Protein AF-A0A4Y2H6H0-F1 (afdb_monomer)

Secondary structure (DSSP, 8-state):
-HHHHHIIIIITT-THHHH--TTTS-HHHHHHHHH-SGGGHHHHHHHHHHHHHHHTTTTTGGGTS--TTGGGTTS-HHHHHHHHHHHHHHHHTTS-GGG----HHHHHHHHHHHHHHHHHHHHHHHHHHHHHHHHHHHHHHHHHHHHHHHHHHHHHHHHHHHHTT-

Mean predicted aligned error: 18.61 Å

Sequence (166 aa):
MEFVDYLDNVALKRSDFSEFSPENSRVDEFFYETMNTNKYRNLWKVVEMLLLLSHGQATVEKGFSIDKKVEVENMKELSYVSQRLICDYINSIGNSIHNIKITNIMRTYVSNAWQKYMKYLEDWKLLSSQNKKRKSLTSDEIQELKNKKKMLGKRYQGFDKVCRKS

Organism: Araneus ventricosus (NCBI:txid182803)

Radius of gyration: 34.73 Å; Cα contacts (8 Å, |Δi|>4): 36; chains: 1; bounding box: 93×45×73 Å

Solvent-accessible surface area (backbone atoms only — not comparable to full-atom values): 9751 Å² total; per-residue (Å²): 106,59,62,60,54,41,41,69,66,43,57,73,66,44,64,61,68,79,68,62,45,79,91,84,43,58,68,68,59,55,50,42,76,76,27,78,42,88,82,29,47,71,55,36,54,54,49,50,51,53,60,54,51,65,65,62,48,74,61,58,54,59,75,73,49,92,47,80,76,57,55,65,75,72,54,55,71,71,55,54,53,53,51,48,54,52,51,53,53,39,53,76,61,70,68,42,71,88,76,63,79,87,48,72,64,60,52,53,52,60,71,44,44,61,60,54,50,53,50,51,54,52,52,50,52,52,52,52,55,52,51,52,54,51,52,50,53,53,50,52,53,52,52,51,52,53,51,52,52,52,54,50,53,53,49,53,59,51,51,56,58,54,65,75,73,111

Structure (mmCIF, N/CA/C/O backbone):
data_AF-A0A4Y2H6H0-F1
#
_entry.id   AF-A0A4Y2H6H0-F1
#
loop_
_atom_site.group_PDB
_atom_site.id
_atom_site.type_symbol
_atom_site.label_atom_id
_atom_site.label_alt_id
_atom_site.label_comp_id
_atom_site.label_asym_id
_atom_site.label_entity_id
_atom_site.label_seq_id
_atom_site.pdbx_PDB_ins_code
_atom_site.Cartn_x
_atom_site.Cartn_y
_atom_site.Cartn_z
_atom_site.occupancy
_atom_site.B_iso_or_equiv
_atom_site.auth_seq_id
_atom_site.auth_comp_id
_atom_site.auth_asym_id
_atom_site.auth_atom_id
_atom_site.pdbx_PDB_model_num
ATOM 1 N N . MET A 1 1 ? -9.277 -29.246 -37.609 1.00 76.56 1 MET A N 1
ATOM 2 C CA . MET A 1 1 ? -9.489 -28.405 -36.407 1.00 76.56 1 MET A CA 1
ATOM 3 C C . MET A 1 1 ? -8.518 -27.236 -36.484 1.00 76.56 1 MET A C 1
ATOM 5 O O . MET A 1 1 ? -7.389 -27.482 -36.890 1.00 76.56 1 MET A O 1
ATOM 9 N N . GLU A 1 2 ? -8.931 -26.010 -36.135 1.00 87.88 2 GLU A N 1
ATOM 10 C CA . GLU A 1 2 ? -8.095 -24.790 -36.255 1.00 87.88 2 GLU A CA 1
ATOM 11 C C . GLU A 1 2 ? -6.707 -24.949 -35.613 1.00 87.88 2 GLU A C 1
ATOM 13 O O . GLU A 1 2 ? -5.718 -24.516 -36.187 1.00 87.88 2 GLU A O 1
ATOM 18 N N . PHE A 1 3 ? -6.624 -25.643 -34.474 1.00 89.81 3 PHE A N 1
ATOM 19 C CA . PHE A 1 3 ? -5.369 -25.916 -33.770 1.00 89.81 3 PHE A CA 1
ATOM 20 C C . PHE A 1 3 ? -4.361 -26.743 -34.582 1.00 89.81 3 PHE A C 1
ATOM 22 O O . PHE A 1 3 ? -3.209 -26.347 -34.705 1.00 89.81 3 PHE A O 1
ATOM 29 N N . VAL A 1 4 ? -4.791 -27.869 -35.162 1.00 91.25 4 VAL A N 1
ATOM 30 C CA . VAL A 1 4 ? -3.905 -28.747 -35.951 1.00 91.25 4 VAL A CA 1
ATOM 31 C C . VAL A 1 4 ? -3.408 -28.016 -37.197 1.00 91.25 4 VAL A C 1
ATOM 33 O O . VAL A 1 4 ? -2.222 -28.028 -37.495 1.00 91.25 4 VAL A O 1
ATOM 36 N N . ASP A 1 5 ? -4.303 -27.293 -37.876 1.00 91.81 5 ASP A N 1
ATOM 37 C CA . ASP A 1 5 ? -3.926 -26.492 -39.042 1.00 91.81 5 ASP A CA 1
ATOM 38 C C . ASP A 1 5 ? -2.953 -25.359 -38.677 1.00 91.81 5 ASP A C 1
ATOM 40 O O . ASP A 1 5 ? -2.014 -25.104 -39.427 1.00 91.81 5 ASP A O 1
ATOM 44 N N . TYR A 1 6 ? -3.142 -24.704 -37.529 1.00 91.81 6 TYR A N 1
ATOM 45 C CA . TYR A 1 6 ? -2.221 -23.686 -37.033 1.00 91.81 6 TYR A CA 1
ATOM 46 C C . TYR A 1 6 ? -0.837 -24.265 -36.709 1.00 91.81 6 TYR A C 1
ATOM 48 O O . TYR A 1 6 ? 0.179 -23.677 -37.076 1.00 91.81 6 TYR A O 1
ATOM 56 N N . LEU A 1 7 ? -0.781 -25.431 -36.061 1.00 90.25 7 LEU A N 1
ATOM 57 C CA . LEU A 1 7 ? 0.482 -26.103 -35.763 1.00 90.25 7 LEU A CA 1
ATOM 58 C C . LEU A 1 7 ? 1.249 -26.444 -37.043 1.00 90.25 7 LEU A C 1
ATOM 60 O O . LEU A 1 7 ? 2.395 -26.028 -37.202 1.00 90.25 7 LEU A O 1
ATOM 64 N N . ASP A 1 8 ? 0.595 -27.133 -37.976 1.00 91.06 8 ASP A N 1
ATOM 65 C CA . ASP A 1 8 ? 1.247 -27.662 -39.174 1.00 91.06 8 ASP A CA 1
ATOM 66 C C . ASP A 1 8 ? 1.612 -26.572 -40.189 1.00 91.06 8 ASP A C 1
ATOM 68 O O . ASP A 1 8 ? 2.571 -26.720 -40.949 1.00 91.06 8 ASP A O 1
ATOM 72 N N . ASN A 1 9 ? 0.849 -25.474 -40.239 1.00 88.44 9 ASN A N 1
ATOM 73 C CA . ASN A 1 9 ? 1.023 -24.441 -41.262 1.00 88.44 9 ASN A CA 1
ATOM 74 C C . ASN A 1 9 ? 1.632 -23.133 -40.768 1.00 88.44 9 ASN A C 1
ATOM 76 O O . ASN A 1 9 ? 2.133 -22.376 -41.598 1.00 88.44 9 ASN A O 1
ATOM 80 N N . VAL A 1 10 ? 1.605 -22.865 -39.464 1.00 89.06 10 VAL A N 1
ATOM 81 C CA . VAL A 1 10 ? 2.141 -21.629 -38.883 1.00 89.06 10 VAL A CA 1
ATOM 82 C C . VAL A 1 10 ? 3.277 -21.959 -37.923 1.00 89.06 10 VAL A C 1
ATOM 84 O O . VAL A 1 10 ? 4.424 -21.634 -38.226 1.00 89.06 10 VAL A O 1
ATOM 87 N N . ALA A 1 11 ? 2.988 -22.653 -36.820 1.00 87.69 11 ALA A N 1
ATOM 88 C CA . ALA A 1 11 ? 3.951 -22.834 -35.732 1.00 87.69 11 ALA A CA 1
ATOM 89 C C . ALA A 1 11 ? 5.185 -23.657 -36.137 1.00 87.69 11 ALA A C 1
ATOM 91 O O . ALA A 1 11 ? 6.298 -23.321 -35.754 1.00 87.69 11 ALA A O 1
ATOM 92 N N . LEU A 1 12 ? 5.004 -24.717 -36.932 1.00 86.94 12 LEU A N 1
ATOM 93 C CA . LEU A 1 12 ? 6.106 -25.581 -37.375 1.00 86.94 12 LEU A CA 1
ATOM 94 C C . LEU A 1 12 ? 6.860 -25.047 -38.602 1.00 86.94 12 LEU A C 1
ATOM 96 O O . LEU A 1 12 ? 7.929 -25.560 -38.925 1.00 86.94 12 LEU A O 1
ATOM 100 N N . LYS A 1 13 ? 6.305 -24.060 -39.316 1.00 85.31 13 LYS A N 1
ATOM 101 C CA . LYS A 1 13 ? 6.871 -23.555 -40.581 1.00 85.31 13 LYS A CA 1
ATOM 102 C C . LYS A 1 13 ? 7.564 -22.207 -40.450 1.00 85.31 13 LYS A C 1
ATOM 104 O O . LYS A 1 13 ? 8.437 -21.912 -41.262 1.00 85.31 13 LYS A O 1
ATOM 109 N N . ARG A 1 14 ? 7.165 -21.374 -39.488 1.00 85.94 14 ARG A N 1
ATOM 110 C CA . ARG A 1 14 ? 7.793 -20.068 -39.275 1.00 85.94 14 ARG A CA 1
ATOM 111 C C . ARG A 1 14 ? 8.981 -20.204 -38.314 1.00 85.94 14 ARG A C 1
ATOM 113 O O . ARG A 1 14 ? 8.874 -20.847 -37.275 1.00 85.94 14 ARG A O 1
ATOM 120 N N . SER A 1 15 ? 10.114 -19.597 -38.670 1.00 84.69 15 SER A N 1
ATOM 121 C CA . SER A 1 15 ? 11.348 -19.613 -37.863 1.00 84.69 15 SER A CA 1
ATOM 122 C C . SER A 1 15 ? 11.259 -18.750 -36.603 1.00 84.69 15 SER A C 1
ATOM 124 O O . SER A 1 15 ? 11.979 -18.979 -35.634 1.00 84.69 15 SER A O 1
ATOM 126 N N . ASP A 1 16 ? 10.336 -17.795 -36.576 1.00 85.69 16 ASP A N 1
ATOM 127 C CA . ASP A 1 16 ? 10.098 -16.923 -35.429 1.00 85.69 16 ASP A CA 1
ATOM 128 C C . ASP A 1 16 ? 9.636 -17.681 -34.176 1.00 85.69 16 ASP A C 1
ATOM 130 O O . ASP A 1 16 ? 9.982 -17.269 -33.078 1.00 85.69 16 ASP A O 1
ATOM 134 N N . PHE A 1 17 ? 8.957 -18.828 -34.303 1.00 88.00 17 PHE A N 1
ATOM 135 C CA . PHE A 1 17 ? 8.642 -19.698 -33.161 1.00 88.00 17 PHE A CA 1
ATOM 136 C C . PHE A 1 17 ? 9.896 -20.304 -32.525 1.00 88.00 17 PHE A C 1
ATOM 138 O O . PHE A 1 17 ? 9.932 -20.483 -31.309 1.00 88.00 17 PHE A O 1
ATOM 145 N N . SER A 1 18 ? 10.920 -20.621 -33.324 1.00 85.81 18 SER A N 1
ATOM 146 C CA . SER A 1 18 ? 12.196 -21.142 -32.814 1.00 85.81 18 SER A CA 1
ATOM 147 C C . SER A 1 18 ? 13.129 -20.052 -32.288 1.00 85.81 18 SER A C 1
ATOM 149 O O . SER A 1 18 ? 13.951 -20.321 -31.417 1.00 85.81 18 SER A O 1
ATOM 151 N N . GLU A 1 19 ? 12.998 -18.833 -32.808 1.00 88.62 19 GLU A N 1
ATOM 152 C CA . GLU A 1 19 ? 13.798 -17.669 -32.410 1.00 88.62 19 GLU A CA 1
ATOM 153 C C . GLU A 1 19 ? 13.143 -16.857 -31.283 1.00 88.62 19 GLU A C 1
ATOM 155 O O . GLU A 1 19 ? 13.775 -15.965 -30.711 1.00 88.62 19 GLU A O 1
ATOM 160 N N . PHE A 1 20 ? 11.886 -17.159 -30.946 1.00 89.50 20 PHE A N 1
ATOM 161 C CA . PHE A 1 20 ? 11.137 -16.447 -29.924 1.00 89.50 20 PHE A CA 1
ATOM 162 C C . PHE A 1 20 ? 11.859 -16.504 -28.573 1.00 89.50 20 PHE A C 1
ATOM 164 O O . PHE A 1 20 ? 12.113 -17.576 -28.019 1.00 89.50 20 PHE A O 1
ATOM 171 N N . SER A 1 21 ? 12.125 -15.325 -28.008 1.00 86.62 21 SER A N 1
ATOM 172 C CA . SER A 1 21 ? 12.643 -15.175 -26.653 1.00 86.62 21 SER A CA 1
ATOM 173 C C . SER A 1 21 ? 11.714 -14.282 -25.830 1.00 86.62 21 SER A C 1
ATOM 175 O O . SER A 1 21 ? 11.496 -13.125 -26.209 1.00 86.62 21 SER A O 1
ATOM 177 N N . PRO A 1 22 ? 11.220 -14.757 -24.672 1.00 83.38 22 PRO A N 1
ATOM 178 C CA . PRO A 1 22 ? 10.373 -13.960 -23.790 1.00 83.38 22 PRO A CA 1
ATOM 179 C C . PRO A 1 22 ? 11.114 -12.779 -23.138 1.00 83.38 22 PRO A C 1
ATOM 181 O O . PRO A 1 22 ? 10.473 -11.908 -22.559 1.00 83.38 22 PRO A O 1
ATOM 184 N N . GLU A 1 23 ? 12.449 -12.728 -23.222 1.00 85.12 23 GLU A N 1
ATOM 185 C CA . GLU A 1 23 ? 13.253 -11.593 -22.741 1.00 85.12 23 GLU A CA 1
ATOM 186 C C . GLU A 1 23 ? 13.200 -10.397 -23.702 1.00 85.12 23 GLU A C 1
ATOM 188 O O . GLU A 1 23 ? 13.295 -9.249 -23.272 1.00 85.12 23 GLU A O 1
ATOM 193 N N . ASN A 1 24 ? 13.021 -10.671 -24.997 1.00 85.19 24 ASN A N 1
ATOM 194 C CA . ASN A 1 24 ? 13.073 -9.671 -26.063 1.00 85.19 24 ASN A CA 1
ATOM 195 C C . ASN A 1 24 ? 11.696 -9.360 -26.658 1.00 85.19 24 ASN A C 1
ATOM 197 O O . ASN A 1 24 ? 11.547 -8.377 -27.384 1.00 85.19 24 ASN A O 1
ATOM 201 N N . SER A 1 25 ? 10.689 -10.203 -26.420 1.00 84.44 25 SER A N 1
ATOM 202 C CA . SER A 1 25 ? 9.372 -10.066 -27.042 1.00 84.44 25 SER A CA 1
ATOM 203 C C . SER A 1 25 ? 8.260 -10.599 -26.149 1.00 84.44 25 SER A C 1
ATOM 205 O O . SER A 1 25 ? 8.413 -11.580 -25.422 1.00 84.44 25 SER A O 1
ATOM 207 N N . ARG A 1 26 ? 7.105 -9.938 -26.216 1.00 87.94 26 ARG A N 1
ATOM 208 C CA . ARG A 1 26 ? 5.924 -10.299 -25.439 1.00 87.94 26 ARG A CA 1
ATOM 209 C C . ARG A 1 26 ? 5.195 -11.487 -26.062 1.00 87.94 26 ARG A C 1
ATOM 211 O O . ARG A 1 26 ? 4.904 -11.494 -27.254 1.00 87.94 26 ARG A O 1
ATOM 218 N N . VAL A 1 27 ? 4.851 -12.470 -25.229 1.00 88.69 27 VAL A N 1
ATOM 219 C CA . VAL A 1 27 ? 4.137 -13.690 -25.648 1.00 88.69 27 VAL A CA 1
ATOM 220 C C . VAL A 1 27 ? 2.753 -13.364 -26.222 1.00 88.69 27 VAL A C 1
ATOM 222 O O . VAL A 1 27 ? 2.339 -13.964 -27.211 1.00 88.69 27 VAL A O 1
ATOM 225 N N . ASP A 1 28 ? 2.036 -12.411 -25.625 1.00 89.19 28 ASP A N 1
ATOM 226 C CA . ASP A 1 28 ? 0.691 -12.026 -26.058 1.00 89.19 28 ASP A CA 1
ATOM 227 C C . ASP A 1 28 ? 0.688 -11.303 -27.406 1.00 89.19 28 ASP A C 1
ATOM 229 O O . ASP A 1 28 ? -0.158 -11.589 -28.250 1.00 89.19 28 ASP A O 1
ATOM 233 N N . GLU A 1 29 ? 1.669 -10.434 -27.636 1.00 90.75 29 GLU A N 1
ATOM 234 C CA . GLU A 1 29 ? 1.857 -9.742 -28.913 1.00 90.75 29 GLU A CA 1
ATOM 235 C C . GLU A 1 29 ? 2.226 -10.732 -30.025 1.00 90.75 29 GLU A C 1
ATOM 237 O O . GLU A 1 29 ? 1.588 -10.752 -31.075 1.00 90.75 29 GLU A O 1
ATOM 242 N N . PHE A 1 30 ? 3.159 -11.646 -29.746 1.00 91.12 30 PHE A N 1
ATOM 243 C CA . PHE A 1 30 ? 3.578 -12.681 -30.689 1.00 91.12 30 PHE A CA 1
ATOM 244 C C . PHE A 1 30 ? 2.423 -13.601 -31.125 1.00 91.12 30 PHE A C 1
ATOM 246 O O . PHE A 1 30 ? 2.238 -13.883 -32.315 1.00 91.12 30 PHE A O 1
ATOM 253 N N . PHE A 1 31 ? 1.592 -14.053 -30.179 1.00 90.69 31 PHE A N 1
ATOM 254 C CA . PHE A 1 31 ? 0.420 -14.861 -30.519 1.00 90.69 31 PHE A CA 1
ATOM 255 C C . PHE A 1 31 ? -0.689 -14.047 -31.189 1.00 90.69 31 PHE A C 1
ATOM 257 O O . PHE A 1 31 ? -1.373 -14.569 -32.068 1.00 90.69 31 PHE A O 1
ATOM 264 N N . TYR A 1 32 ? -0.850 -12.770 -30.840 1.00 90.25 32 TYR A N 1
ATOM 265 C CA . TYR A 1 32 ? -1.798 -11.896 -31.523 1.00 90.25 32 TYR A CA 1
ATOM 266 C C . TYR A 1 32 ? -1.420 -11.718 -32.998 1.00 90.25 32 TYR A C 1
ATOM 268 O O . TYR A 1 32 ? -2.259 -11.921 -33.870 1.00 90.25 32 TYR A O 1
ATOM 276 N N . GLU A 1 33 ? -0.157 -11.435 -33.314 1.00 89.75 33 GLU A N 1
ATOM 277 C CA . GLU A 1 33 ? 0.299 -11.262 -34.701 1.00 89.75 33 GLU A CA 1
ATOM 278 C C . GLU A 1 33 ? 0.110 -12.514 -35.567 1.00 89.75 33 GLU A C 1
ATOM 280 O O . GLU A 1 33 ? -0.159 -12.428 -36.768 1.00 89.75 33 GLU A O 1
ATOM 285 N N . THR A 1 34 ? 0.238 -13.694 -34.965 1.00 88.81 34 THR A N 1
ATOM 286 C CA . THR A 1 34 ? 0.171 -14.979 -35.670 1.00 88.81 34 THR A CA 1
ATOM 287 C C . THR A 1 34 ? -1.254 -15.537 -35.757 1.00 88.81 34 THR A C 1
ATOM 289 O O . THR A 1 34 ? -1.600 -16.183 -36.751 1.00 88.81 34 THR A O 1
ATOM 292 N N . MET A 1 35 ? -2.104 -15.276 -34.757 1.00 89.19 35 MET A N 1
ATOM 293 C CA . MET A 1 35 ? -3.448 -15.857 -34.640 1.00 89.19 35 MET A CA 1
ATOM 294 C C . MET A 1 35 ? -4.595 -14.876 -34.900 1.00 89.19 35 MET A C 1
ATOM 296 O O . MET A 1 35 ? -5.716 -15.339 -35.123 1.00 89.19 35 MET A O 1
ATOM 300 N N . ASN A 1 36 ? -4.368 -13.555 -34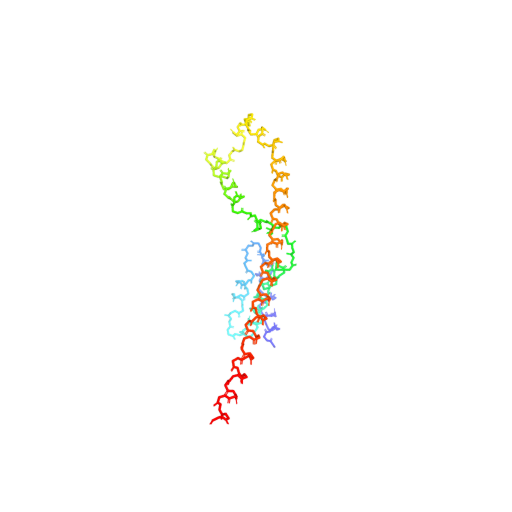.926 1.00 83.94 36 ASN A N 1
ATOM 301 C CA . ASN A 1 36 ? -5.409 -12.544 -35.170 1.00 83.94 36 ASN A CA 1
ATOM 302 C C . ASN A 1 36 ? -5.817 -12.459 -36.653 1.00 83.94 36 ASN A C 1
ATOM 304 O O . ASN A 1 36 ? -5.811 -11.411 -37.297 1.00 83.94 36 ASN A O 1
ATOM 308 N N . THR A 1 37 ?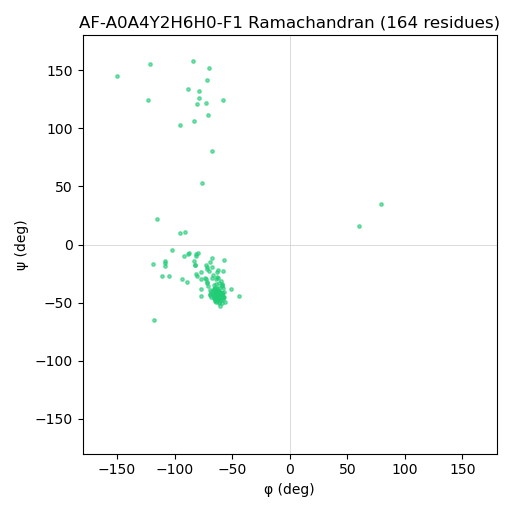 -6.177 -13.605 -37.217 1.00 86.19 37 THR A N 1
ATOM 309 C CA . THR A 1 37 ? -6.741 -13.743 -38.554 1.00 86.19 37 THR A CA 1
ATOM 310 C C . THR A 1 37 ? -8.108 -14.405 -38.448 1.00 86.19 37 THR A C 1
ATOM 312 O O . THR A 1 37 ? -8.386 -15.170 -37.522 1.00 86.19 37 THR A O 1
ATOM 315 N N . ASN A 1 38 ? -8.976 -14.172 -39.435 1.00 86.38 38 ASN A N 1
ATOM 316 C CA . ASN A 1 38 ? -10.301 -14.801 -39.462 1.00 86.38 38 ASN A CA 1
ATOM 317 C C . ASN A 1 38 ? -10.238 -16.341 -39.448 1.00 86.38 38 ASN A C 1
ATOM 319 O O . ASN A 1 38 ? -11.200 -16.976 -39.024 1.00 86.38 38 ASN A O 1
ATOM 323 N N . LYS A 1 39 ? -9.114 -16.932 -39.881 1.00 89.94 39 LYS A N 1
ATOM 324 C CA . LYS A 1 39 ? -8.902 -18.384 -39.954 1.00 89.94 39 LYS A CA 1
ATOM 325 C C . LYS A 1 39 ? -8.731 -19.040 -38.578 1.00 89.94 39 LYS A C 1
ATOM 327 O O . LYS A 1 39 ? -9.158 -20.176 -38.406 1.00 89.94 39 LYS A O 1
ATOM 332 N N . TYR A 1 40 ? -8.139 -18.331 -37.616 1.00 91.75 40 TYR A N 1
ATOM 333 C CA . TYR A 1 40 ? -7.801 -18.857 -36.285 1.00 91.75 40 TYR A CA 1
ATOM 334 C C . TYR A 1 40 ? -8.572 -18.159 -35.166 1.00 91.75 40 TYR A C 1
ATOM 336 O O . TYR A 1 40 ? -8.148 -18.150 -34.015 1.00 91.75 40 TYR A O 1
ATOM 344 N N . ARG A 1 41 ? -9.715 -17.545 -35.486 1.00 90.69 41 ARG A N 1
ATOM 345 C CA . ARG A 1 41 ? -10.451 -16.691 -34.550 1.00 90.69 41 ARG A CA 1
ATOM 346 C C . ARG A 1 41 ? -10.932 -17.433 -33.302 1.00 90.69 41 ARG A C 1
ATOM 348 O O . ARG A 1 41 ? -10.956 -16.836 -32.226 1.00 90.69 41 ARG A O 1
ATOM 355 N N . ASN A 1 42 ? -11.359 -18.691 -33.424 1.00 90.50 42 ASN A N 1
ATOM 356 C CA . ASN A 1 42 ? -11.824 -19.447 -32.260 1.00 90.50 42 ASN A CA 1
ATOM 357 C C . ASN A 1 42 ? -10.637 -19.924 -31.424 1.00 90.50 42 ASN A C 1
ATOM 359 O O . ASN A 1 42 ? -10.694 -19.845 -30.199 1.00 90.50 42 ASN A O 1
ATOM 363 N N . LEU A 1 43 ? -9.549 -20.338 -32.078 1.00 92.12 43 LEU A N 1
ATOM 364 C CA . LEU A 1 43 ? -8.288 -20.652 -31.413 1.00 92.12 43 LEU A CA 1
ATOM 365 C C . LEU A 1 43 ? -7.723 -19.445 -30.645 1.00 92.12 43 LEU A C 1
ATOM 367 O O . LEU A 1 43 ? -7.370 -19.589 -29.477 1.00 92.12 43 LEU A O 1
ATOM 371 N N . TRP A 1 44 ? -7.718 -18.254 -31.255 1.00 92.75 44 TRP A N 1
ATOM 372 C CA . TRP A 1 44 ? -7.265 -17.020 -30.612 1.00 92.75 44 TRP A CA 1
ATOM 373 C C . TRP A 1 44 ? -8.049 -16.729 -29.334 1.00 92.75 44 TRP A C 1
ATOM 375 O O . TRP A 1 44 ? -7.434 -16.478 -28.312 1.00 92.75 44 TRP A O 1
ATOM 385 N N . LYS A 1 45 ? -9.383 -16.855 -29.335 1.00 91.25 45 LYS A N 1
ATOM 386 C CA . LYS A 1 45 ? -10.196 -16.654 -28.118 1.00 91.25 45 LYS A CA 1
ATOM 387 C C . LYS A 1 45 ? -9.801 -17.586 -26.969 1.00 91.25 45 LYS A C 1
ATOM 389 O O . LYS A 1 45 ? -9.843 -17.186 -25.810 1.00 91.25 45 LYS A O 1
ATOM 394 N N . VAL A 1 46 ? -9.440 -18.835 -27.273 1.00 91.06 46 VAL A N 1
ATOM 395 C CA . VAL A 1 46 ? -8.990 -19.800 -26.254 1.00 91.06 46 VAL A CA 1
ATOM 396 C C . VAL A 1 46 ? -7.621 -19.398 -25.704 1.00 91.06 46 VAL A C 1
ATOM 398 O O . VAL A 1 46 ? -7.418 -19.420 -24.491 1.00 91.06 46 VAL A O 1
ATOM 401 N N . VAL A 1 47 ? -6.697 -18.996 -26.578 1.00 90.06 47 VAL A N 1
ATOM 402 C CA . VAL A 1 47 ? -5.360 -18.526 -26.187 1.00 90.06 47 VAL A CA 1
ATOM 403 C C . VAL A 1 47 ? -5.441 -17.208 -25.416 1.00 90.06 47 VAL A C 1
ATOM 405 O O . VAL A 1 47 ? -4.789 -17.070 -24.391 1.00 90.06 47 VAL A O 1
ATOM 408 N N . GLU A 1 48 ? -6.305 -16.286 -25.827 1.00 90.12 48 GLU A N 1
ATOM 409 C CA . GLU A 1 48 ? -6.622 -15.041 -25.126 1.00 90.12 48 GLU A CA 1
ATOM 410 C C . GLU A 1 48 ? -7.107 -15.329 -23.700 1.00 90.12 48 GLU A C 1
ATOM 412 O O . GLU A 1 48 ? -6.560 -14.786 -22.742 1.00 90.12 48 GLU A O 1
ATOM 417 N N . MET A 1 49 ? -8.063 -16.251 -23.526 1.00 88.50 49 MET A N 1
ATOM 418 C CA . MET A 1 49 ? -8.491 -16.685 -22.194 1.00 88.50 49 MET A CA 1
ATOM 419 C C . MET A 1 49 ? -7.328 -17.269 -21.383 1.00 88.50 49 MET A C 1
ATOM 421 O O . MET A 1 49 ? -7.175 -16.921 -20.217 1.00 88.50 49 MET A O 1
ATOM 425 N N . LEU A 1 50 ? -6.477 -18.109 -21.977 1.00 87.12 50 LEU A N 1
ATOM 426 C CA . LEU A 1 50 ? -5.323 -18.702 -21.292 1.00 87.12 50 LEU A CA 1
ATOM 427 C C . LEU A 1 50 ? -4.295 -17.646 -20.846 1.00 87.12 50 LEU A C 1
ATOM 429 O O . LEU A 1 50 ? -3.821 -17.682 -19.707 1.00 87.12 50 LEU A O 1
ATOM 433 N N . LEU A 1 51 ? -3.984 -16.686 -21.719 1.00 83.50 51 LEU A N 1
ATOM 434 C CA . LEU A 1 51 ? -3.054 -15.592 -21.438 1.00 83.50 51 LEU A CA 1
ATOM 435 C C . LEU A 1 51 ? -3.604 -14.671 -20.340 1.00 83.50 51 LEU A C 1
ATOM 437 O O . LEU A 1 51 ? -2.861 -14.287 -19.437 1.00 83.50 51 LEU A O 1
ATOM 441 N N . LEU A 1 52 ? -4.914 -14.403 -20.335 1.00 82.00 52 LEU A N 1
ATOM 442 C CA . LEU A 1 52 ? -5.582 -13.613 -19.295 1.00 82.00 52 LEU A CA 1
ATOM 443 C C . LEU A 1 52 ? -5.684 -14.356 -17.953 1.00 82.00 52 LEU A C 1
ATOM 445 O O . LEU A 1 52 ? -5.545 -13.737 -16.896 1.00 82.00 52 LEU A O 1
ATOM 449 N N . LEU A 1 53 ? -5.878 -15.679 -17.970 1.00 69.56 53 LEU A N 1
ATOM 450 C CA . LEU A 1 53 ? -5.922 -16.503 -16.756 1.00 69.56 53 LEU A CA 1
ATOM 451 C C . LEU A 1 53 ? -4.577 -16.508 -16.016 1.00 69.56 53 LEU A C 1
ATOM 453 O O . LEU A 1 53 ? -4.567 -16.510 -14.784 1.00 69.56 53 LEU A O 1
ATOM 457 N N . SER A 1 54 ? -3.451 -16.438 -16.735 1.00 60.22 54 SER A N 1
ATOM 458 C CA . SER A 1 54 ? -2.116 -16.417 -16.118 1.00 60.22 54 SER A CA 1
ATOM 459 C C . SER A 1 54 ? -1.870 -15.181 -15.232 1.00 60.22 54 SER A C 1
ATOM 461 O O . SER A 1 54 ? -1.171 -15.269 -14.221 1.00 60.22 54 SER A O 1
ATOM 463 N N . HIS A 1 55 ? -2.535 -14.055 -15.515 1.00 55.88 55 HIS A N 1
ATOM 464 C CA . HIS A 1 55 ? -2.474 -12.844 -14.688 1.00 55.88 55 HIS A CA 1
ATOM 465 C C . HIS A 1 55 ? -3.423 -12.864 -13.470 1.00 55.88 55 HIS A C 1
ATOM 467 O O . HIS A 1 55 ? -3.224 -12.100 -12.522 1.00 55.88 55 HIS A O 1
ATOM 473 N N . GLY A 1 56 ? -4.430 -13.746 -13.455 1.00 52.84 56 GLY A N 1
ATOM 474 C CA . GLY A 1 56 ? -5.508 -13.771 -12.456 1.00 52.84 56 GLY A CA 1
ATOM 475 C C . GLY A 1 56 ? -5.238 -14.573 -11.177 1.00 52.84 56 GLY A C 1
ATOM 476 O O . GLY A 1 56 ? -6.035 -14.499 -10.246 1.00 52.84 56 GLY A O 1
ATOM 477 N N . GLN A 1 57 ? -4.134 -15.318 -11.088 1.00 52.69 57 GLN A N 1
ATOM 478 C CA . GLN A 1 57 ? -3.795 -16.115 -9.894 1.00 52.69 57 GLN A CA 1
ATOM 479 C C . GLN A 1 57 ? -2.579 -15.581 -9.125 1.00 52.69 57 GLN A C 1
ATOM 481 O O . GLN A 1 57 ? -2.546 -15.684 -7.903 1.00 52.69 57 GLN A O 1
ATOM 486 N N . ALA A 1 58 ? -1.642 -14.889 -9.781 1.00 52.16 58 ALA A N 1
ATOM 487 C CA . ALA A 1 58 ? -0.459 -14.342 -9.105 1.00 52.16 58 ALA A CA 1
ATOM 488 C C . ALA A 1 58 ? -0.772 -13.167 -8.149 1.00 52.16 58 ALA A C 1
ATOM 490 O O . ALA A 1 58 ? -0.009 -12.892 -7.222 1.00 52.16 58 ALA A O 1
ATOM 491 N N . THR A 1 59 ? -1.900 -12.473 -8.348 1.00 46.81 59 THR A N 1
ATOM 492 C CA . THR A 1 59 ? -2.352 -11.393 -7.448 1.00 46.81 59 THR A CA 1
ATOM 493 C C . THR A 1 59 ? -3.317 -11.901 -6.376 1.00 46.81 59 THR A C 1
ATOM 495 O O . THR A 1 59 ? -3.330 -11.371 -5.269 1.00 46.81 59 THR A O 1
ATOM 498 N N . VAL A 1 60 ? -4.096 -12.950 -6.654 1.00 46.66 60 VAL A N 1
ATOM 499 C CA . VAL A 1 60 ? -5.109 -13.460 -5.712 1.00 46.66 60 VAL A CA 1
ATOM 500 C C . VAL A 1 60 ? -4.483 -14.376 -4.649 1.00 46.66 60 VAL A C 1
ATOM 502 O O . VAL A 1 60 ? -4.952 -14.385 -3.513 1.00 46.66 60 VAL A O 1
ATOM 505 N N . GLU A 1 61 ? -3.344 -15.023 -4.925 1.00 48.81 61 GLU A N 1
ATOM 506 C CA . GLU A 1 61 ? -2.559 -15.699 -3.875 1.00 48.81 61 GLU A CA 1
ATOM 507 C C . GLU A 1 61 ? -1.827 -14.729 -2.925 1.00 48.81 61 GLU A C 1
ATOM 509 O O . GLU A 1 61 ? -1.548 -15.084 -1.777 1.00 48.81 61 GLU A O 1
ATOM 514 N N . LYS A 1 62 ? -1.611 -13.461 -3.319 1.00 50.50 62 LYS A N 1
ATOM 515 C CA . LYS A 1 62 ? -1.135 -12.416 -2.385 1.00 50.50 62 LYS A CA 1
ATOM 516 C C . LYS A 1 62 ? -2.180 -12.017 -1.337 1.00 50.50 62 LYS A C 1
ATOM 518 O O . LYS A 1 62 ? -1.823 -11.377 -0.356 1.00 50.50 62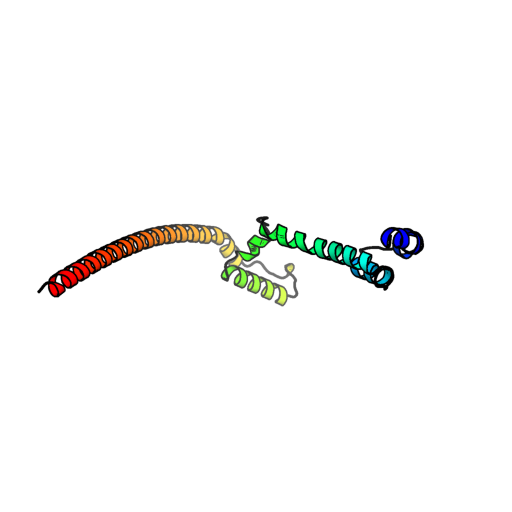 LYS A O 1
ATOM 523 N N . GLY A 1 63 ? -3.453 -12.374 -1.524 1.00 47.88 63 GLY A N 1
ATOM 524 C CA . GLY A 1 63 ? -4.525 -12.072 -0.569 1.00 47.88 63 GLY A CA 1
ATOM 525 C C . GLY A 1 63 ? -4.623 -13.046 0.610 1.00 47.88 63 GLY A C 1
ATOM 526 O O . GLY A 1 63 ? -5.246 -12.714 1.615 1.00 47.88 63 GLY A O 1
ATOM 527 N N . PHE A 1 64 ? -4.014 -14.234 0.505 1.00 49.31 64 PHE A N 1
ATOM 528 C CA . PHE A 1 64 ? -4.071 -15.273 1.546 1.00 49.31 64 PHE A CA 1
ATOM 529 C C . PHE A 1 64 ? -2.707 -15.650 2.126 1.00 49.31 64 PHE A C 1
ATOM 531 O O . PHE A 1 64 ? -2.648 -16.229 3.211 1.00 49.31 64 PHE A O 1
ATOM 538 N N . SER A 1 65 ? -1.611 -15.297 1.453 1.00 51.84 65 SER A N 1
ATOM 539 C CA . SER A 1 65 ? -0.288 -15.367 2.060 1.00 51.84 65 SER A CA 1
ATOM 540 C C . SER A 1 65 ? -0.074 -14.133 2.933 1.00 51.84 65 SER A C 1
ATOM 542 O O . SER A 1 65 ? -0.123 -13.004 2.447 1.00 51.84 65 SER A O 1
ATOM 544 N N . ILE A 1 66 ? 0.171 -14.340 4.229 1.00 50.97 66 ILE A N 1
ATOM 545 C CA . ILE A 1 66 ? 0.733 -13.312 5.115 1.00 50.97 66 ILE A CA 1
ATOM 546 C C . ILE A 1 66 ? 2.167 -13.074 4.631 1.00 50.97 66 ILE A C 1
ATOM 548 O O . ILE A 1 66 ? 3.131 -13.653 5.130 1.00 50.97 66 ILE A O 1
ATOM 552 N N . ASP A 1 67 ? 2.294 -12.285 3.574 1.00 46.69 67 ASP A N 1
ATOM 553 C CA . ASP A 1 67 ? 3.561 -11.970 2.948 1.00 46.69 67 ASP A CA 1
ATOM 554 C C . ASP A 1 67 ? 4.245 -10.892 3.803 1.00 46.69 67 ASP A C 1
ATOM 556 O O . ASP A 1 67 ? 3.670 -9.831 4.059 1.00 46.69 67 ASP A O 1
ATOM 560 N N . LYS A 1 68 ? 5.489 -11.117 4.245 1.00 52.94 68 LYS A N 1
ATOM 561 C CA . LYS A 1 68 ? 6.278 -10.123 5.014 1.00 52.94 68 LYS A CA 1
ATOM 562 C C . LYS A 1 68 ? 6.453 -8.787 4.273 1.00 52.94 68 LYS A C 1
ATOM 564 O O . LYS A 1 68 ? 6.842 -7.792 4.870 1.00 52.94 68 LYS A O 1
ATOM 569 N N . LYS A 1 69 ? 6.154 -8.741 2.972 1.00 49.44 69 LYS A N 1
ATOM 570 C CA . LYS A 1 69 ? 6.132 -7.512 2.166 1.00 49.44 69 LYS A CA 1
ATOM 571 C C . LYS A 1 69 ? 4.881 -6.650 2.396 1.00 49.44 69 LYS A C 1
ATOM 573 O O . LYS A 1 69 ? 4.964 -5.442 2.209 1.00 49.44 69 LYS A O 1
ATOM 578 N N . VAL A 1 70 ? 3.767 -7.228 2.856 1.00 48.06 70 VAL A N 1
ATOM 579 C CA . VAL A 1 70 ? 2.548 -6.496 3.274 1.00 48.06 70 VAL A CA 1
ATOM 580 C C . VAL A 1 70 ? 2.687 -5.955 4.706 1.00 48.06 70 VAL A C 1
ATOM 582 O O . VAL A 1 70 ? 1.904 -5.125 5.155 1.00 48.06 70 VAL A O 1
ATOM 585 N N . GLU A 1 71 ? 3.742 -6.335 5.432 1.00 47.44 71 GLU A N 1
ATOM 586 C CA . GLU A 1 71 ? 4.076 -5.732 6.729 1.00 47.44 71 GLU A CA 1
ATOM 587 C C . GLU A 1 71 ? 4.415 -4.233 6.594 1.00 47.44 71 GLU A C 1
ATOM 589 O O . GLU A 1 71 ? 4.211 -3.464 7.534 1.00 47.44 71 GLU A O 1
ATOM 594 N N . VAL A 1 72 ? 4.838 -3.797 5.396 1.00 50.28 72 VAL A N 1
ATOM 595 C CA . VAL A 1 72 ? 5.030 -2.379 5.061 1.00 50.28 72 VAL A CA 1
ATOM 596 C C . VAL A 1 72 ? 3.700 -1.623 5.146 1.00 50.28 72 VAL A C 1
ATOM 598 O O . VAL A 1 72 ? 3.673 -0.541 5.721 1.00 50.28 72 VAL A O 1
ATOM 601 N N . GLU A 1 73 ? 2.582 -2.208 4.699 1.00 51.81 73 GLU A N 1
ATOM 602 C CA . GLU A 1 73 ? 1.264 -1.551 4.725 1.00 51.81 73 GLU A CA 1
ATOM 603 C C . GLU A 1 73 ? 0.648 -1.435 6.129 1.00 51.81 73 GLU A C 1
ATOM 605 O O . GLU A 1 73 ? -0.215 -0.587 6.348 1.00 51.81 73 GLU A O 1
ATOM 610 N N . ASN A 1 74 ? 1.130 -2.205 7.111 1.00 59.72 74 ASN A N 1
ATOM 611 C CA . ASN A 1 74 ? 0.688 -2.108 8.509 1.00 59.72 74 ASN A CA 1
ATOM 612 C C . ASN A 1 74 ? 1.535 -1.133 9.354 1.00 59.72 74 ASN A C 1
ATOM 614 O O . ASN A 1 74 ? 1.441 -1.097 10.587 1.00 59.72 74 ASN A O 1
ATOM 618 N N . MET A 1 75 ? 2.394 -0.336 8.717 1.00 69.06 75 MET A N 1
ATOM 619 C CA . MET A 1 75 ? 3.103 0.735 9.402 1.00 69.06 75 MET A CA 1
ATOM 620 C C . MET A 1 75 ? 2.153 1.884 9.750 1.00 69.06 75 MET A C 1
ATOM 622 O O . MET A 1 75 ? 1.271 2.265 8.985 1.00 69.06 75 MET A O 1
ATOM 626 N N . LYS A 1 76 ? 2.341 2.475 10.933 1.00 79.06 76 LYS A N 1
ATOM 627 C CA . LYS A 1 76 ? 1.593 3.677 11.319 1.00 79.06 76 LYS A CA 1
ATOM 628 C C . LYS A 1 76 ? 2.065 4.867 10.485 1.00 79.06 76 LYS A C 1
ATOM 630 O O . LYS A 1 76 ? 3.234 4.938 10.125 1.00 79.06 76 LYS A O 1
ATOM 635 N N . GLU A 1 77 ? 1.187 5.843 10.267 1.00 83.38 77 GLU A N 1
ATOM 636 C CA . GLU A 1 77 ? 1.478 7.091 9.539 1.00 83.38 77 GLU A CA 1
ATOM 637 C C . GLU A 1 77 ? 2.822 7.727 9.939 1.00 83.38 77 GLU A C 1
ATOM 639 O O . GLU A 1 77 ? 3.639 8.068 9.088 1.00 83.38 77 GLU A O 1
ATOM 644 N N . LEU A 1 78 ? 3.112 7.782 11.242 1.00 83.38 78 LEU A N 1
ATOM 645 C CA . LEU A 1 78 ? 4.372 8.316 11.772 1.00 83.38 78 LEU A CA 1
ATOM 646 C C . LEU A 1 78 ? 5.620 7.590 11.248 1.00 83.38 78 LEU A C 1
ATOM 648 O O . LEU A 1 78 ? 6.660 8.219 11.055 1.00 83.38 78 LEU A O 1
ATOM 652 N N . SER A 1 79 ? 5.535 6.282 11.011 1.00 85.94 79 SER A N 1
ATOM 653 C CA . SER A 1 79 ? 6.626 5.496 10.434 1.00 85.94 79 SER A CA 1
ATOM 654 C C . SER A 1 79 ? 6.866 5.885 8.976 1.00 85.94 79 SER A C 1
ATOM 656 O O . SER A 1 79 ? 8.019 6.063 8.590 1.00 85.94 79 SER A O 1
ATOM 658 N N . TYR A 1 80 ? 5.803 6.106 8.196 1.00 85.81 80 TYR A N 1
ATOM 659 C CA . TYR A 1 80 ? 5.918 6.576 6.812 1.00 85.81 80 TYR A CA 1
ATOM 660 C C . TYR A 1 80 ? 6.503 7.980 6.725 1.00 85.81 80 TYR A C 1
ATOM 662 O O . TYR A 1 80 ? 7.426 8.209 5.946 1.00 85.81 80 TYR A O 1
ATOM 670 N N . VAL A 1 81 ? 6.025 8.904 7.564 1.00 89.88 81 VAL A N 1
ATOM 671 C CA . VAL A 1 81 ? 6.576 10.265 7.642 1.00 89.88 81 VAL A CA 1
ATOM 672 C C . VAL A 1 81 ? 8.065 10.210 7.990 1.00 89.88 81 VAL A C 1
ATOM 674 O O . VAL A 1 81 ? 8.879 10.854 7.334 1.00 89.88 81 VAL A O 1
ATOM 677 N N . SER A 1 82 ? 8.444 9.381 8.966 1.00 89.69 82 SER A N 1
ATOM 678 C CA . SER A 1 82 ? 9.846 9.226 9.373 1.00 89.69 82 SER A CA 1
ATOM 679 C C . SER A 1 82 ? 10.722 8.677 8.243 1.00 89.69 82 SER A C 1
ATOM 681 O O . SER A 1 82 ? 11.803 9.205 7.996 1.00 89.69 82 SER A O 1
ATOM 683 N N . GLN A 1 83 ? 10.259 7.647 7.528 1.00 90.38 83 GLN A N 1
ATOM 684 C CA . GLN A 1 83 ? 10.980 7.091 6.379 1.00 90.38 83 GLN A CA 1
ATOM 685 C C . GLN A 1 83 ? 11.120 8.111 5.254 1.00 90.38 83 GLN A C 1
ATOM 687 O O . GLN A 1 83 ? 12.204 8.255 4.692 1.00 90.38 83 GLN A O 1
ATOM 692 N N . ARG A 1 84 ? 10.050 8.856 4.958 1.00 93.00 84 ARG A N 1
ATOM 693 C CA . ARG A 1 84 ? 10.071 9.883 3.921 1.00 93.00 84 ARG A CA 1
ATOM 694 C C . ARG A 1 84 ? 11.100 10.966 4.231 1.00 93.00 84 ARG A C 1
ATOM 696 O O . ARG A 1 84 ? 11.903 11.280 3.361 1.00 93.00 84 ARG A O 1
ATOM 703 N N . LEU A 1 85 ? 11.139 11.451 5.473 1.00 92.81 85 LEU A N 1
ATOM 704 C CA . LEU A 1 85 ? 12.136 12.427 5.925 1.00 92.81 85 LEU A CA 1
ATOM 705 C C . LEU A 1 85 ? 13.573 11.911 5.764 1.00 92.81 85 LEU A C 1
ATOM 707 O O . LEU A 1 85 ? 14.449 12.655 5.329 1.00 92.81 85 LEU A O 1
ATOM 711 N N . ILE A 1 86 ? 13.816 10.637 6.089 1.00 90.44 86 ILE A N 1
ATOM 712 C CA . ILE A 1 86 ? 15.135 10.013 5.924 1.00 90.44 86 ILE A CA 1
ATOM 713 C C . ILE A 1 86 ? 15.515 9.942 4.440 1.00 90.44 86 ILE A C 1
ATOM 715 O O . ILE A 1 86 ? 16.623 10.332 4.077 1.00 90.44 86 ILE A O 1
ATOM 719 N N . CYS A 1 87 ? 14.603 9.483 3.581 1.00 90.44 87 CYS A N 1
ATOM 720 C CA . CYS A 1 87 ? 14.833 9.404 2.139 1.00 90.44 87 CYS A CA 1
ATOM 721 C C . CYS A 1 87 ? 15.077 10.785 1.522 1.00 90.44 87 CYS A C 1
ATOM 723 O O . CYS A 1 87 ? 16.026 10.949 0.763 1.00 90.44 87 CYS A O 1
ATOM 725 N N . ASP A 1 88 ? 14.269 11.785 1.874 1.00 92.69 88 ASP A N 1
ATOM 726 C CA . ASP A 1 88 ? 14.414 13.152 1.370 1.00 92.69 88 ASP A CA 1
ATOM 727 C C . ASP A 1 88 ? 15.770 13.753 1.776 1.00 92.69 88 ASP A C 1
ATOM 729 O O . A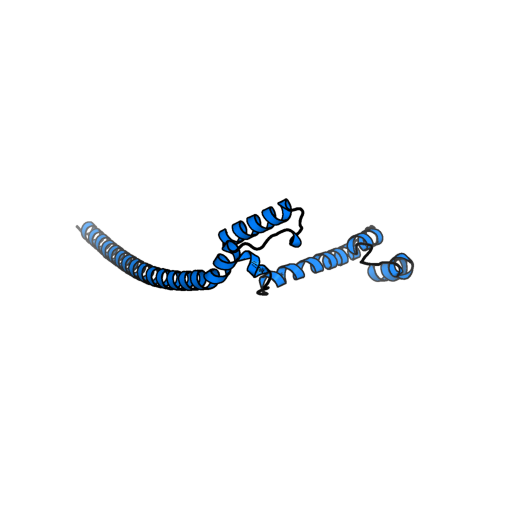SP A 1 88 ? 16.452 14.367 0.951 1.00 92.69 88 ASP A O 1
ATOM 733 N N . TYR A 1 89 ? 16.221 13.497 3.008 1.00 90.62 89 TYR A N 1
ATOM 734 C CA . TYR A 1 89 ? 17.555 13.890 3.461 1.00 90.62 89 TYR A CA 1
ATOM 735 C C . TYR A 1 89 ? 18.675 13.195 2.670 1.00 90.62 89 TYR A C 1
ATOM 737 O O . TYR A 1 89 ? 19.589 13.864 2.189 1.00 90.62 89 TYR A O 1
ATOM 745 N N . ILE A 1 90 ? 18.602 11.875 2.473 1.00 89.88 90 ILE A N 1
ATOM 746 C CA . ILE A 1 90 ? 19.593 11.128 1.677 1.00 89.88 90 ILE A CA 1
ATOM 747 C C . ILE A 1 90 ? 19.643 11.647 0.230 1.00 89.88 90 ILE A C 1
ATOM 749 O O . ILE A 1 90 ? 20.730 11.870 -0.310 1.00 89.88 90 ILE A O 1
ATOM 753 N N . ASN A 1 91 ? 18.479 11.904 -0.370 1.00 90.06 91 ASN A N 1
ATOM 754 C CA . ASN A 1 91 ? 18.366 12.450 -1.721 1.00 90.06 91 ASN A CA 1
ATOM 755 C C . ASN A 1 91 ? 19.026 13.833 -1.823 1.00 90.06 91 ASN A C 1
ATOM 757 O O . ASN A 1 91 ? 19.769 14.091 -2.768 1.00 90.06 91 ASN A O 1
ATOM 761 N N . SER A 1 92 ? 18.827 14.702 -0.823 1.00 88.12 92 SER A N 1
ATOM 762 C CA . SER A 1 92 ? 19.436 16.043 -0.784 1.00 88.12 92 SER A CA 1
ATOM 763 C C . SER A 1 92 ? 20.970 16.040 -0.737 1.00 88.12 92 SER A C 1
ATOM 765 O O . SER A 1 92 ? 21.598 17.013 -1.143 1.00 88.12 92 SER A O 1
ATOM 767 N N . ILE A 1 93 ? 21.582 14.938 -0.291 1.00 87.69 93 ILE A N 1
ATOM 768 C CA . ILE A 1 93 ? 23.043 14.766 -0.203 1.00 87.69 93 ILE A CA 1
ATOM 769 C C . ILE A 1 93 ? 23.588 14.049 -1.460 1.00 87.69 93 ILE A C 1
ATOM 771 O O . ILE A 1 93 ? 24.757 13.668 -1.529 1.00 87.69 93 ILE A O 1
ATOM 775 N N . GLY A 1 94 ? 22.755 13.877 -2.492 1.00 84.19 94 GLY A N 1
ATOM 776 C CA . GLY A 1 94 ? 23.145 13.260 -3.759 1.00 84.19 94 GLY A CA 1
ATOM 777 C C . GLY A 1 94 ? 23.201 11.735 -3.691 1.00 84.19 94 GLY A C 1
ATOM 778 O O . GLY A 1 94 ? 24.077 11.129 -4.303 1.00 84.19 94 GLY A O 1
ATOM 779 N N . ASN A 1 95 ? 22.302 11.111 -2.919 1.00 81.00 95 ASN A N 1
ATOM 780 C CA . ASN A 1 95 ? 22.206 9.652 -2.738 1.00 81.00 95 ASN A CA 1
ATOM 781 C C . ASN A 1 95 ? 23.465 8.994 -2.154 1.00 81.00 95 ASN A C 1
ATOM 783 O O . ASN A 1 95 ? 23.627 7.774 -2.187 1.00 81.00 95 ASN A O 1
ATOM 787 N N . SER A 1 96 ? 24.356 9.800 -1.582 1.00 85.31 96 SER A N 1
ATOM 788 C CA . SER A 1 96 ? 25.584 9.336 -0.962 1.00 85.31 96 SER A CA 1
ATOM 789 C C . SER A 1 96 ? 25.391 9.156 0.544 1.00 85.31 96 SER A C 1
ATOM 791 O O . SER A 1 96 ? 25.418 10.104 1.330 1.00 85.31 96 SER A O 1
ATOM 793 N N . ILE A 1 97 ? 25.248 7.900 0.965 1.00 82.56 97 ILE A N 1
ATOM 794 C CA . ILE A 1 97 ? 25.179 7.533 2.388 1.00 82.56 97 ILE A CA 1
ATOM 795 C C . ILE A 1 97 ? 26.528 7.774 3.088 1.00 82.56 97 ILE A C 1
ATOM 797 O O . ILE A 1 97 ? 26.564 8.095 4.275 1.00 82.56 97 ILE A O 1
ATOM 801 N N . HIS A 1 98 ? 27.643 7.676 2.355 1.00 81.50 98 HIS A N 1
ATOM 802 C CA . HIS A 1 98 ? 28.993 7.847 2.902 1.00 81.50 98 HIS A CA 1
ATOM 803 C C . HIS A 1 98 ? 29.291 9.284 3.357 1.00 81.50 98 HIS A C 1
ATOM 805 O O . HIS A 1 98 ? 30.169 9.492 4.192 1.00 81.50 98 HIS A O 1
ATOM 811 N N . ASN A 1 99 ? 28.527 10.267 2.876 1.00 81.62 99 ASN A N 1
ATOM 812 C CA . ASN A 1 99 ? 28.670 11.668 3.272 1.00 81.62 99 ASN A CA 1
ATOM 813 C C . ASN A 1 99 ? 27.983 12.000 4.612 1.00 81.62 99 ASN A C 1
ATOM 815 O O . ASN A 1 99 ? 28.192 13.084 5.165 1.00 81.62 99 ASN A O 1
ATOM 819 N N . ILE A 1 100 ? 27.175 11.088 5.165 1.00 85.56 100 ILE A N 1
ATOM 820 C CA . ILE A 1 100 ? 26.421 11.327 6.398 1.00 85.56 100 ILE A CA 1
ATOM 821 C C . ILE A 1 100 ? 27.317 11.064 7.613 1.00 85.56 100 ILE A C 1
ATOM 823 O O . ILE A 1 100 ? 27.587 9.923 7.992 1.00 85.56 100 ILE A O 1
ATOM 827 N N . LYS A 1 101 ? 27.755 12.136 8.280 1.00 88.56 101 LYS A N 1
ATOM 828 C CA . LYS A 1 101 ? 28.502 12.034 9.541 1.00 88.56 101 LYS A CA 1
ATOM 829 C C . LYS A 1 101 ? 27.574 11.610 10.682 1.00 88.56 101 LYS A C 1
ATOM 831 O O . LYS A 1 101 ? 26.618 12.311 11.009 1.00 88.56 101 LYS A O 1
ATOM 836 N N . ILE A 1 102 ? 27.894 10.494 11.336 1.00 89.62 102 ILE A N 1
ATOM 837 C CA . ILE A 1 102 ? 27.149 10.012 12.506 1.00 89.62 102 ILE A CA 1
ATOM 838 C C . ILE A 1 102 ? 27.432 10.927 13.701 1.00 89.62 102 ILE A C 1
ATOM 840 O O . ILE A 1 102 ? 28.537 10.936 14.244 1.00 89.62 102 ILE A O 1
ATOM 844 N N . THR A 1 103 ? 26.419 11.673 14.137 1.00 93.25 103 THR A N 1
ATOM 845 C CA . THR A 1 103 ? 26.523 12.569 15.296 1.00 93.25 103 THR A CA 1
ATOM 846 C C . THR A 1 103 ? 26.285 11.826 16.615 1.00 93.25 103 THR A C 1
ATOM 848 O O . THR A 1 103 ? 25.612 10.793 16.662 1.00 93.25 103 THR A O 1
ATOM 851 N N . ASN A 1 104 ? 26.786 12.379 17.725 1.00 94.44 104 ASN A N 1
ATOM 852 C CA . ASN A 1 104 ? 26.513 11.836 19.064 1.00 94.44 104 ASN A CA 1
ATOM 853 C C . ASN A 1 104 ? 25.016 11.830 19.401 1.00 94.44 104 ASN A C 1
ATOM 855 O O . ASN A 1 104 ? 24.546 10.923 20.080 1.00 94.44 104 ASN A O 1
ATOM 859 N N . ILE A 1 105 ? 24.253 12.790 18.874 1.00 94.00 105 ILE A N 1
ATOM 860 C CA . ILE A 1 105 ? 22.801 12.849 19.059 1.00 94.00 105 ILE A CA 1
ATOM 861 C C . ILE A 1 105 ? 22.143 11.600 18.462 1.00 94.00 105 ILE A C 1
ATOM 863 O O . ILE A 1 105 ? 21.362 10.943 19.147 1.00 94.00 105 ILE A O 1
ATOM 867 N N . MET A 1 106 ? 22.503 11.210 17.233 1.00 92.69 106 MET A N 1
ATOM 868 C CA . MET A 1 106 ? 21.969 9.999 16.592 1.00 92.69 106 MET A CA 1
ATOM 869 C C . MET A 1 106 ? 22.268 8.744 17.416 1.00 92.69 106 MET A C 1
ATOM 871 O O . MET A 1 106 ? 21.379 7.920 17.619 1.00 92.69 106 MET A O 1
ATOM 875 N N . ARG A 1 107 ? 23.489 8.633 17.956 1.00 93.69 107 ARG A N 1
ATOM 876 C CA . ARG A 1 107 ? 23.875 7.523 18.841 1.00 93.69 107 ARG A CA 1
ATOM 877 C C . ARG A 1 107 ? 22.988 7.468 20.082 1.00 93.69 107 ARG A C 1
ATOM 879 O O . ARG A 1 107 ? 22.433 6.417 20.380 1.00 93.69 107 ARG A O 1
ATOM 886 N N . THR A 1 108 ? 22.782 8.600 20.751 1.00 94.75 108 THR A N 1
ATOM 887 C CA . THR A 1 108 ? 21.893 8.696 21.917 1.00 94.75 108 THR A CA 1
ATOM 888 C C . THR A 1 108 ? 20.450 8.319 21.576 1.00 94.75 108 THR A C 1
ATOM 890 O O . THR A 1 108 ? 19.799 7.613 22.346 1.00 94.75 108 THR A O 1
ATOM 893 N N . TYR A 1 109 ? 19.932 8.746 20.420 1.00 92.31 109 TYR A N 1
ATOM 894 C CA . TYR A 1 109 ? 18.586 8.372 19.975 1.00 92.31 109 TYR A CA 1
ATOM 895 C C . TYR A 1 109 ? 18.443 6.866 19.754 1.00 92.31 109 TYR A C 1
ATOM 897 O O . TYR A 1 109 ? 17.454 6.291 20.208 1.00 92.31 109 TYR A O 1
ATOM 905 N N . VAL A 1 110 ? 19.426 6.232 19.110 1.00 91.56 110 VAL A N 1
ATOM 906 C CA . VAL A 1 110 ? 19.433 4.780 18.879 1.00 91.56 110 VAL A CA 1
ATOM 907 C C . VAL A 1 110 ? 19.523 4.021 20.203 1.00 91.56 110 VAL A C 1
ATOM 909 O O . VAL A 1 110 ? 18.709 3.131 20.439 1.00 91.56 110 VAL A O 1
ATOM 912 N N . SER A 1 111 ? 20.423 4.418 21.108 1.00 92.69 111 SER A N 1
ATOM 913 C CA . SER A 1 111 ? 20.562 3.786 22.430 1.00 92.69 111 SER A CA 1
ATOM 914 C C . SER A 1 111 ? 19.272 3.848 23.254 1.00 92.69 111 SER A C 1
ATOM 916 O O . SER A 1 111 ? 18.931 2.896 23.953 1.00 92.69 111 SER A O 1
ATOM 918 N N . ASN A 1 112 ? 18.511 4.938 23.137 1.00 94.31 112 ASN A N 1
ATOM 919 C CA . ASN A 1 112 ? 17.253 5.124 23.862 1.00 94.31 112 ASN A CA 1
ATOM 920 C C . ASN A 1 112 ? 16.021 4.559 23.128 1.00 94.31 112 ASN A C 1
ATOM 922 O O . ASN A 1 112 ? 14.925 4.545 23.697 1.00 94.31 112 ASN A O 1
ATOM 926 N N . ALA A 1 113 ? 16.154 4.109 21.875 1.00 91.62 113 ALA A N 1
ATOM 927 C CA . ALA A 1 113 ? 15.025 3.655 21.060 1.00 91.62 113 ALA A CA 1
ATOM 928 C C . ALA A 1 113 ? 14.319 2.443 21.685 1.00 91.62 113 ALA A C 1
ATOM 930 O O . ALA A 1 113 ? 13.089 2.407 21.743 1.00 91.62 113 ALA A O 1
ATOM 931 N N . TRP A 1 114 ? 15.093 1.502 22.236 1.00 90.69 114 TRP A N 1
ATOM 932 C CA . TRP A 1 114 ? 14.557 0.347 22.956 1.00 90.69 114 TRP A CA 1
ATOM 933 C C . TRP A 1 114 ? 13.700 0.775 24.147 1.00 90.69 114 TRP A C 1
ATOM 935 O O . TRP A 1 114 ? 12.573 0.314 24.303 1.00 90.69 114 TRP A O 1
ATOM 945 N N . GLN A 1 115 ? 14.214 1.670 24.995 1.00 93.69 115 GLN A N 1
ATOM 946 C CA . GLN A 1 115 ? 13.495 2.123 26.189 1.00 93.69 115 GLN A CA 1
ATOM 947 C C . GLN A 1 115 ? 12.187 2.829 25.819 1.00 93.69 115 GLN A C 1
ATOM 949 O O . GLN A 1 115 ? 11.149 2.570 26.428 1.00 93.69 115 GLN A O 1
ATOM 954 N N . LYS A 1 116 ? 12.207 3.668 24.774 1.00 91.62 116 LYS A N 1
ATOM 955 C CA . LYS A 1 116 ? 10.994 4.301 24.235 1.00 91.62 116 LYS 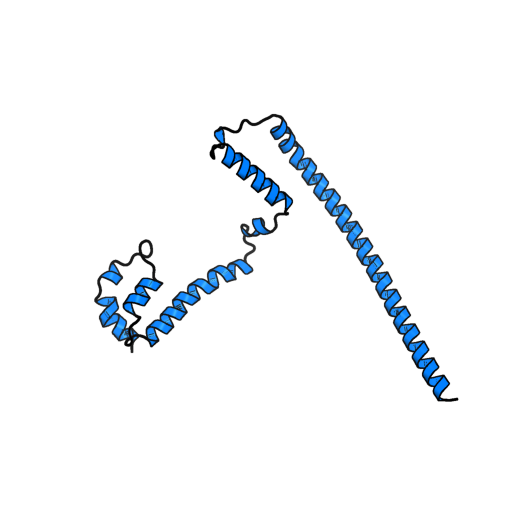A CA 1
ATOM 956 C C . LYS A 1 116 ? 9.984 3.269 23.733 1.00 91.62 116 LYS A C 1
ATOM 958 O O . LYS A 1 116 ? 8.793 3.421 23.991 1.00 91.62 116 LYS A O 1
ATOM 963 N N . TYR A 1 117 ? 10.450 2.223 23.052 1.00 89.81 117 TYR A N 1
ATOM 964 C CA . TYR A 1 117 ? 9.590 1.139 22.585 1.00 89.81 117 TYR A CA 1
ATOM 965 C C . TYR A 1 117 ? 8.963 0.357 23.746 1.00 89.81 117 TYR A C 1
ATOM 967 O O . TYR A 1 117 ? 7.758 0.117 23.738 1.00 89.81 117 TYR A O 1
ATOM 975 N N . MET A 1 118 ? 9.742 0.028 24.780 1.00 92.62 118 MET A N 1
ATOM 976 C CA . MET A 1 118 ? 9.224 -0.662 25.966 1.00 92.62 118 MET A CA 1
ATOM 977 C C . MET A 1 118 ? 8.159 0.165 26.683 1.00 92.62 118 MET A C 1
ATOM 979 O O . MET A 1 118 ? 7.072 -0.345 26.949 1.00 92.62 118 MET A O 1
ATOM 983 N N . LYS A 1 119 ? 8.413 1.463 26.880 1.00 93.56 119 LYS A N 1
ATOM 984 C CA . LYS A 1 119 ? 7.419 2.386 27.438 1.00 93.56 119 LYS A CA 1
ATOM 985 C C . LYS A 1 119 ? 6.138 2.427 26.595 1.00 93.56 119 LYS A C 1
ATOM 987 O O . LYS A 1 119 ? 5.042 2.328 27.132 1.00 93.56 119 LYS A O 1
ATOM 992 N N . TYR A 1 120 ? 6.265 2.505 25.270 1.00 89.06 120 TYR A N 1
ATOM 993 C CA . TYR A 1 120 ? 5.112 2.469 24.366 1.00 89.06 120 TYR A CA 1
ATOM 994 C C . TYR A 1 120 ? 4.286 1.178 24.515 1.00 89.06 120 TYR A C 1
ATOM 996 O O . TYR A 1 120 ? 3.055 1.234 24.517 1.00 89.06 120 TYR A O 1
ATOM 1004 N N . LEU A 1 121 ? 4.933 0.016 24.659 1.00 89.44 121 LEU A N 1
ATOM 1005 C CA . LEU A 1 121 ? 4.234 -1.254 24.877 1.00 89.44 121 LEU A CA 1
ATOM 1006 C C . LEU A 1 121 ? 3.495 -1.292 26.222 1.00 89.44 121 LEU A C 1
ATOM 1008 O O . LEU A 1 121 ? 2.391 -1.838 26.295 1.00 89.44 121 LEU A O 1
ATOM 1012 N N . GLU A 1 122 ? 4.083 -0.729 27.276 1.00 92.25 122 GLU A N 1
ATOM 1013 C CA . GLU A 1 122 ? 3.446 -0.605 28.592 1.00 92.25 122 GLU A CA 1
ATOM 1014 C C . GLU A 1 122 ? 2.211 0.300 28.533 1.00 92.25 122 GLU A C 1
ATOM 1016 O O . GLU A 1 122 ? 1.119 -0.119 28.934 1.00 92.25 122 GLU A O 1
ATOM 1021 N N . ASP A 1 123 ? 2.349 1.488 27.941 1.00 90.19 123 ASP A N 1
ATOM 1022 C CA . ASP A 1 123 ? 1.253 2.441 27.751 1.00 90.19 123 ASP A CA 1
ATOM 1023 C C . ASP A 1 123 ? 0.120 1.820 26.917 1.00 90.19 123 ASP A C 1
ATOM 1025 O O . ASP A 1 123 ? -1.064 1.937 27.253 1.00 90.19 123 ASP A O 1
ATOM 1029 N N . TRP A 1 124 ? 0.467 1.083 25.857 1.00 83.00 124 TRP A N 1
ATOM 1030 C CA . TRP A 1 124 ? -0.500 0.381 25.016 1.00 83.00 124 TRP A CA 1
ATOM 1031 C C . TRP A 1 124 ? -1.272 -0.696 25.789 1.00 83.00 124 TRP A C 1
ATOM 1033 O O . TRP A 1 124 ? -2.500 -0.788 25.666 1.00 83.00 124 TRP A O 1
ATOM 1043 N N . LYS A 1 125 ? -0.593 -1.480 26.638 1.00 88.25 125 LYS A N 1
ATOM 1044 C CA . LYS A 1 125 ? -1.249 -2.466 27.512 1.00 88.25 125 LYS A CA 1
ATOM 1045 C C . LYS A 1 125 ? -2.218 -1.783 28.476 1.00 88.25 125 LYS A C 1
ATOM 1047 O O . LYS A 1 125 ? -3.367 -2.226 28.579 1.00 88.25 125 LYS A O 1
ATOM 1052 N N . LEU A 1 126 ? -1.803 -0.692 29.120 1.00 87.56 126 LEU A N 1
ATOM 1053 C CA . LEU A 1 126 ? -2.646 0.051 30.056 1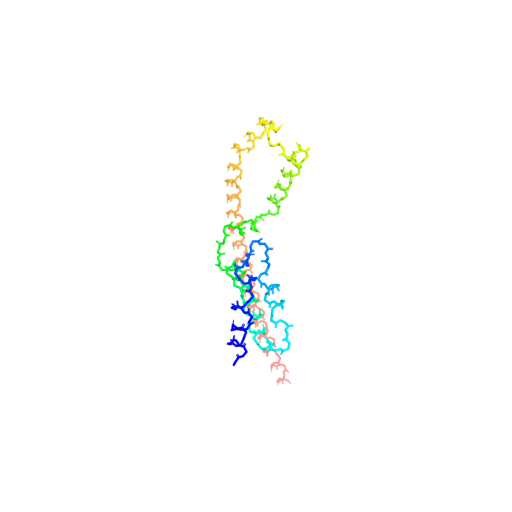.00 87.56 126 LEU A CA 1
ATOM 1054 C C . LEU A 1 126 ? -3.900 0.602 29.363 1.00 87.56 126 LEU A C 1
ATOM 1056 O O . LEU A 1 126 ? -5.016 0.320 29.808 1.00 87.56 126 LEU A O 1
ATOM 1060 N N . LEU A 1 127 ? -3.734 1.283 28.227 1.00 85.00 127 LEU A N 1
ATOM 1061 C CA . LEU A 1 127 ? -4.833 1.808 27.413 1.00 85.00 127 LEU A CA 1
ATOM 1062 C C . LEU A 1 127 ? -5.784 0.699 26.947 1.00 85.00 127 LEU A C 1
ATOM 1064 O O . LEU A 1 127 ? -7.004 0.854 27.020 1.00 85.00 127 LEU A O 1
ATOM 1068 N N . SER A 1 128 ? -5.255 -0.451 26.517 1.00 78.12 128 SER A N 1
ATOM 1069 C CA . SER A 1 128 ? -6.082 -1.586 26.092 1.00 78.12 128 SER A CA 1
ATOM 1070 C C . SER A 1 128 ? -6.941 -2.135 27.238 1.00 78.12 128 SER A C 1
ATOM 1072 O O . SER A 1 128 ? -8.118 -2.445 27.039 1.00 78.12 128 SER A O 1
ATOM 1074 N N . SER A 1 129 ? -6.387 -2.201 28.452 1.00 78.19 129 SER A N 1
ATOM 1075 C CA . SER A 1 129 ? -7.093 -2.689 29.638 1.00 78.19 129 SER A CA 1
ATOM 1076 C C . SER A 1 129 ? -8.198 -1.726 30.083 1.00 78.19 129 SER A C 1
ATOM 1078 O O . SER A 1 129 ? -9.319 -2.153 30.364 1.00 78.19 129 SER A O 1
ATOM 1080 N N . GLN A 1 130 ? -7.924 -0.418 30.066 1.00 77.75 130 GLN A N 1
ATOM 1081 C CA . GLN A 1 130 ? -8.901 0.617 30.399 1.00 77.75 130 GLN A CA 1
ATOM 1082 C C . GLN A 1 130 ? -10.031 0.670 29.370 1.00 77.75 130 GLN A C 1
ATOM 1084 O O . GLN A 1 130 ? -11.202 0.739 29.742 1.00 77.75 130 GLN A O 1
ATOM 1089 N N . ASN A 1 131 ? -9.704 0.564 28.082 1.00 74.69 131 ASN A N 1
ATOM 1090 C CA . ASN A 1 131 ? -10.699 0.546 27.014 1.00 74.69 131 ASN A CA 1
ATOM 1091 C C . ASN A 1 131 ? -11.602 -0.689 27.088 1.00 74.69 131 ASN A C 1
ATOM 1093 O O . ASN A 1 131 ? -12.803 -0.568 26.856 1.00 74.69 131 ASN A O 1
ATOM 1097 N N . LYS A 1 132 ? -11.069 -1.861 27.459 1.00 75.50 132 LYS A N 1
ATOM 1098 C CA . LYS A 1 132 ? -11.889 -3.059 27.713 1.00 75.50 132 LYS A CA 1
ATOM 1099 C C . LYS A 1 132 ? -12.869 -2.838 28.869 1.00 75.50 132 LYS A C 1
ATOM 1101 O O . LYS A 1 132 ? -14.052 -3.115 28.700 1.00 75.50 132 LYS A O 1
ATOM 1106 N N . LYS A 1 133 ? -12.406 -2.272 29.993 1.00 76.69 133 LYS A N 1
ATOM 1107 C CA . LYS A 1 133 ? -13.261 -1.949 31.153 1.00 76.69 133 LYS A CA 1
ATOM 1108 C C . LYS A 1 133 ? -14.349 -0.923 30.816 1.00 76.69 133 LYS A C 1
ATOM 1110 O O . LYS A 1 133 ? -15.500 -1.099 31.190 1.00 76.69 133 LYS A O 1
ATOM 1115 N N . ARG A 1 134 ? -14.014 0.135 30.070 1.00 71.19 134 ARG A N 1
ATOM 1116 C CA . ARG A 1 134 ? -15.002 1.133 29.620 1.00 71.19 134 ARG A CA 1
ATOM 1117 C C . ARG A 1 134 ? -16.051 0.520 28.693 1.00 71.19 134 ARG A C 1
ATOM 1119 O O . ARG A 1 134 ? -17.236 0.802 28.847 1.00 71.19 134 ARG A O 1
ATOM 1126 N N . LYS A 1 135 ? -15.631 -0.340 27.759 1.00 74.19 135 LYS A N 1
ATOM 1127 C CA . LYS A 1 135 ? -16.544 -1.037 26.842 1.00 74.19 135 LYS A CA 1
ATOM 1128 C C . LYS A 1 135 ? -17.497 -1.985 27.573 1.00 74.19 135 LYS A C 1
ATOM 1130 O O . LYS A 1 135 ? -18.664 -2.019 27.201 1.00 74.19 135 LYS A O 1
ATOM 1135 N N . SER A 1 136 ? -17.037 -2.711 28.599 1.00 77.75 136 SER A N 1
ATOM 1136 C CA . SER A 1 136 ? -17.925 -3.582 29.385 1.00 77.75 136 SER A CA 1
ATOM 1137 C C . SER A 1 136 ? -18.969 -2.769 30.149 1.00 77.75 136 SER A C 1
ATOM 1139 O O . SER A 1 136 ? -20.153 -3.026 29.987 1.00 77.75 136 SER A O 1
ATOM 1141 N N . LEU A 1 137 ? -18.549 -1.715 30.859 1.00 79.44 137 LEU A N 1
ATOM 1142 C CA . LEU A 1 137 ? -19.462 -0.833 31.600 1.00 79.44 137 LEU A CA 1
ATOM 1143 C C . LEU A 1 137 ? -20.527 -0.206 30.689 1.00 79.44 137 LEU A C 1
ATOM 1145 O O . LEU A 1 137 ? -21.714 -0.267 30.983 1.00 79.44 137 LEU A O 1
ATOM 1149 N N . THR A 1 138 ? -20.109 0.321 29.536 1.00 72.56 138 THR A N 1
ATOM 1150 C CA . THR A 1 138 ? -21.038 0.915 28.559 1.00 72.56 138 THR A CA 1
ATOM 1151 C C . THR A 1 138 ? -22.012 -0.134 28.006 1.00 72.56 138 THR A C 1
ATOM 1153 O O . THR A 1 138 ? -23.184 0.152 27.776 1.00 72.56 138 THR A O 1
ATOM 1156 N N . SER A 1 139 ? -21.541 -1.366 27.783 1.00 83.19 139 SER A N 1
ATOM 1157 C CA . SER A 1 139 ? -22.387 -2.471 27.320 1.00 83.19 139 SER A CA 1
ATOM 1158 C C . SER A 1 139 ? -23.445 -2.846 28.358 1.00 83.19 139 SER A C 1
ATOM 1160 O O . SER A 1 139 ? -24.606 -3.047 27.995 1.00 83.19 139 SER A O 1
ATOM 1162 N N . ASP A 1 140 ? -23.064 -2.903 29.633 1.00 87.88 140 ASP A N 1
ATOM 1163 C CA . ASP A 1 140 ? -23.966 -3.228 30.739 1.00 87.88 140 ASP A CA 1
ATOM 1164 C C . ASP A 1 140 ? -25.038 -2.138 30.917 1.00 87.88 140 ASP A C 1
ATOM 1166 O O . ASP A 1 140 ? -26.231 -2.445 30.990 1.00 87.88 140 ASP A O 1
ATOM 1170 N N . GLU A 1 141 ? -24.650 -0.859 30.859 1.00 90.50 141 GLU A N 1
ATOM 1171 C CA . GLU A 1 141 ? -25.579 0.280 30.895 1.00 90.50 141 GLU A CA 1
ATOM 1172 C C . GLU A 1 141 ? -26.576 0.254 29.721 1.00 90.50 141 GLU A C 1
ATOM 1174 O O . GLU A 1 141 ? -27.785 0.441 29.905 1.00 90.50 141 GLU A O 1
ATOM 1179 N N . ILE A 1 142 ? -26.106 -0.037 28.500 1.00 90.50 142 ILE A N 1
ATOM 1180 C CA . ILE A 1 142 ? -26.971 -0.175 27.316 1.00 90.50 142 ILE A CA 1
ATOM 1181 C C . ILE A 1 142 ? -27.972 -1.324 27.501 1.00 90.50 142 ILE A C 1
ATOM 1183 O O . ILE A 1 142 ? -29.144 -1.192 27.126 1.00 90.50 142 ILE A O 1
ATOM 1187 N N . GLN A 1 143 ? -27.534 -2.454 28.059 1.00 91.81 143 GLN A N 1
ATOM 1188 C CA . GLN A 1 143 ? -28.389 -3.609 28.335 1.00 91.81 143 GLN A CA 1
ATOM 1189 C C . GLN A 1 143 ? -29.500 -3.239 29.331 1.00 91.81 143 GLN A C 1
ATOM 1191 O O . GLN A 1 143 ? -30.675 -3.560 29.119 1.00 91.81 143 GLN A O 1
ATOM 1196 N N . GLU A 1 144 ? -29.151 -2.509 30.390 1.00 94.12 144 GLU A N 1
ATOM 1197 C CA . GLU A 1 144 ? -30.093 -2.072 31.416 1.00 94.12 144 GLU A CA 1
ATOM 1198 C C . GLU A 1 144 ? -31.138 -1.094 30.856 1.00 94.12 144 GLU A C 1
ATOM 1200 O O . GLU A 1 144 ? -32.345 -1.261 31.075 1.00 94.12 144 GLU A O 1
ATOM 1205 N N . LEU A 1 145 ? -30.704 -0.119 30.052 1.00 92.38 145 LEU A N 1
ATOM 1206 C CA . LEU A 1 1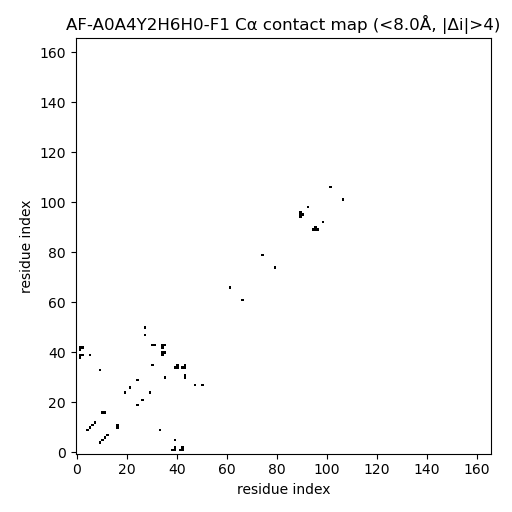45 ? -31.595 0.828 29.377 1.00 92.38 145 LEU A CA 1
ATOM 1207 C C . LEU A 1 145 ? -32.548 0.128 28.399 1.00 92.38 145 LEU A C 1
ATOM 1209 O O . LEU A 1 145 ? -33.743 0.444 28.365 1.00 92.38 145 LEU A O 1
ATOM 1213 N N . LYS A 1 146 ? -32.067 -0.869 27.643 1.00 92.25 146 LYS A N 1
ATOM 1214 C CA . LYS A 1 146 ? -32.919 -1.699 26.770 1.00 92.25 146 LYS A CA 1
ATOM 1215 C C . LYS A 1 146 ? -33.996 -2.436 27.569 1.00 92.25 146 LYS A C 1
ATOM 1217 O O . LYS A 1 146 ? -35.159 -2.456 27.155 1.00 92.25 146 LYS A O 1
ATOM 1222 N N . ASN A 1 147 ? -33.640 -2.991 28.727 1.00 93.38 147 ASN A N 1
ATOM 1223 C CA . ASN A 1 147 ? -34.583 -3.681 29.608 1.00 93.38 147 ASN A CA 1
ATOM 1224 C C . ASN A 1 147 ? -35.635 -2.724 30.186 1.00 93.38 147 ASN A C 1
ATOM 1226 O O . ASN A 1 147 ? -36.833 -3.016 30.112 1.00 93.38 147 ASN A O 1
ATOM 1230 N N . LYS A 1 148 ? -35.221 -1.548 30.675 1.00 93.69 148 LYS A N 1
ATOM 1231 C CA . LYS A 1 148 ? -36.132 -0.497 31.165 1.00 93.69 148 LYS A CA 1
ATOM 1232 C C . LYS A 1 148 ? -37.105 -0.037 30.075 1.00 93.69 148 LYS A C 1
ATOM 1234 O O . LYS A 1 148 ? -38.314 0.001 30.314 1.00 93.69 148 LYS A O 1
ATOM 1239 N N . LYS A 1 149 ? -36.620 0.207 28.851 1.00 93.31 149 LYS A N 1
ATOM 1240 C CA . LYS A 1 149 ? -37.464 0.561 27.695 1.00 93.31 149 LYS A CA 1
ATOM 1241 C C . LYS A 1 149 ? -38.508 -0.520 27.395 1.00 93.31 149 LYS A C 1
ATOM 1243 O O . LYS A 1 149 ? -39.680 -0.203 27.195 1.00 93.31 149 LYS A O 1
ATOM 1248 N N . LYS A 1 150 ? -38.113 -1.799 27.409 1.00 92.38 150 LYS A N 1
ATOM 1249 C CA . LYS A 1 150 ? -39.026 -2.935 27.187 1.00 92.38 150 LYS A CA 1
ATOM 1250 C C . LYS A 1 150 ? -40.111 -3.020 28.267 1.00 92.38 150 LYS A C 1
ATOM 1252 O O . LYS A 1 150 ? -41.272 -3.265 27.942 1.00 92.38 150 LYS A O 1
ATOM 1257 N N . MET A 1 151 ? -39.752 -2.805 29.533 1.00 89.88 151 MET A N 1
ATOM 1258 C CA . MET A 1 151 ? -40.700 -2.814 30.654 1.00 89.88 151 MET A CA 1
ATOM 1259 C C . MET A 1 151 ? -41.722 -1.679 30.557 1.00 89.88 151 MET A C 1
ATOM 1261 O O . MET A 1 151 ? -42.917 -1.916 30.737 1.00 89.88 151 MET A O 1
ATOM 1265 N N . LEU A 1 152 ? -41.275 -0.468 30.219 1.00 88.88 152 LEU A N 1
ATOM 1266 C CA . LEU A 1 152 ? -42.166 0.674 30.013 1.00 88.88 152 LEU A CA 1
ATOM 1267 C C . LEU A 1 152 ? -43.119 0.436 28.837 1.00 88.88 152 LEU A C 1
ATOM 1269 O O . LEU A 1 152 ? -44.320 0.629 28.996 1.00 88.88 152 LEU A O 1
ATOM 1273 N N . GLY A 1 153 ? -42.627 -0.074 27.703 1.00 86.62 153 GLY A N 1
ATOM 1274 C CA . GLY A 1 153 ? -43.477 -0.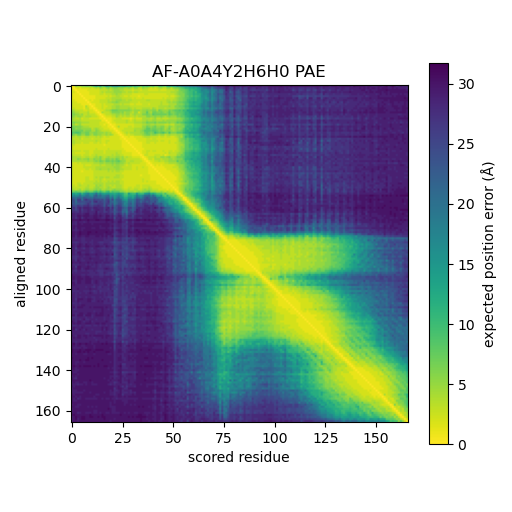407 26.553 1.00 86.62 153 GLY A CA 1
ATOM 1275 C C . GLY A 1 153 ? -44.592 -1.405 26.893 1.00 86.62 153 GLY A C 1
ATOM 1276 O O . GLY A 1 153 ? -45.739 -1.213 26.495 1.00 86.62 153 GLY A O 1
ATOM 1277 N N . LYS A 1 154 ? -44.289 -2.427 27.707 1.00 87.94 154 LYS A N 1
ATOM 1278 C CA . LYS A 1 154 ? -45.306 -3.364 28.214 1.00 87.94 154 LYS A CA 1
ATOM 1279 C C . LYS A 1 154 ? -46.338 -2.683 29.118 1.00 87.94 154 LYS A C 1
ATOM 1281 O O . LYS A 1 154 ? -47.517 -3.009 29.023 1.00 87.94 154 LYS A O 1
ATOM 1286 N N . ARG A 1 155 ? -45.917 -1.749 29.982 1.00 82.38 155 ARG A N 1
ATOM 1287 C CA . ARG A 1 155 ? -46.839 -0.984 30.841 1.00 82.38 155 ARG A CA 1
ATOM 1288 C C . ARG A 1 155 ? -47.782 -0.116 30.010 1.00 82.38 155 ARG A C 1
ATOM 1290 O O . ARG A 1 155 ? -48.982 -0.202 30.227 1.00 82.38 155 ARG A O 1
ATOM 1297 N N . TYR A 1 156 ? -47.274 0.631 29.026 1.00 76.94 156 TYR A N 1
ATOM 1298 C CA . TYR A 1 156 ? -48.106 1.443 28.124 1.00 76.94 156 TYR A CA 1
ATOM 1299 C C . TYR A 1 156 ? -49.153 0.604 27.375 1.00 76.94 156 TYR A C 1
ATOM 1301 O O . TYR A 1 156 ? -50.330 0.948 27.384 1.00 76.94 156 TYR A O 1
ATOM 1309 N N . GLN A 1 157 ? -48.769 -0.555 26.825 1.00 74.19 157 GLN A N 1
ATOM 1310 C CA . GLN A 1 157 ? -49.725 -1.477 26.190 1.00 74.19 157 GLN A CA 1
ATOM 1311 C C . GLN A 1 157 ? -50.764 -2.051 27.166 1.00 74.19 157 GLN A C 1
ATOM 1313 O O . GLN A 1 157 ? -51.871 -2.399 26.757 1.00 74.19 157 GLN A O 1
ATOM 1318 N N . GLY A 1 158 ? -50.406 -2.200 28.443 1.00 71.00 158 GLY A N 1
ATOM 1319 C CA . GLY A 1 158 ? -51.338 -2.578 29.502 1.00 71.00 158 GLY A CA 1
ATOM 1320 C C . GLY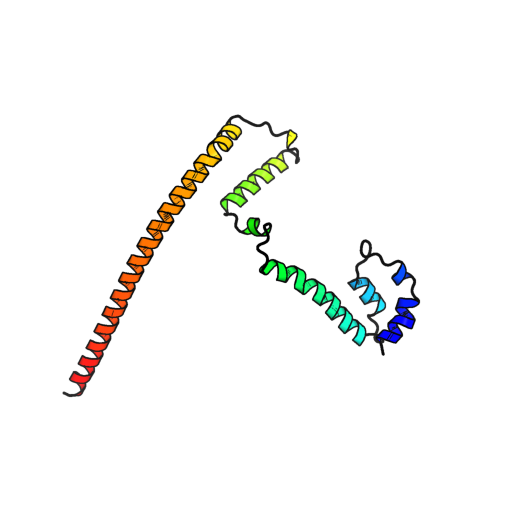 A 1 158 ? -52.351 -1.471 29.796 1.00 71.00 158 GLY A C 1
ATOM 1321 O O . GLY A 1 158 ? -53.544 -1.753 29.854 1.00 71.00 158 GLY A O 1
ATOM 1322 N N . PHE A 1 159 ? -51.893 -0.221 29.909 1.00 68.50 159 PHE A N 1
ATOM 1323 C CA . PHE A 1 159 ? -52.753 0.946 30.132 1.00 68.50 159 PHE A CA 1
ATOM 1324 C C . PHE A 1 159 ? -53.729 1.191 28.971 1.00 68.50 159 PHE A C 1
ATOM 1326 O O . PHE A 1 159 ? -54.920 1.361 29.219 1.00 68.50 159 PHE A O 1
ATOM 1333 N N . ASP A 1 160 ? -53.280 1.093 27.715 1.00 66.50 160 ASP A N 1
ATOM 1334 C CA . ASP A 1 160 ? -54.154 1.233 26.535 1.00 66.50 160 ASP A CA 1
ATOM 1335 C C . ASP A 1 160 ? -55.299 0.205 26.508 1.00 66.50 160 ASP A C 1
ATOM 1337 O O . ASP A 1 160 ? -56.412 0.500 26.071 1.00 66.50 160 ASP A O 1
ATOM 1341 N N . LYS A 1 161 ? -55.047 -1.019 26.988 1.00 66.62 161 LYS A N 1
ATOM 1342 C CA . LYS A 1 161 ? -56.069 -2.078 27.063 1.00 66.62 161 LYS A CA 1
ATOM 1343 C C . LYS A 1 161 ? -57.089 -1.844 28.174 1.00 66.62 161 LYS A C 1
ATOM 1345 O O . LYS A 1 161 ? -58.214 -2.320 28.050 1.00 66.62 161 LYS A O 1
ATOM 1350 N N . VAL A 1 162 ? -56.693 -1.161 29.246 1.00 69.81 162 VAL A N 1
ATOM 1351 C CA . VAL A 1 162 ? -57.587 -0.794 30.350 1.00 69.81 162 VAL A CA 1
ATOM 1352 C C . VAL A 1 162 ? -58.465 0.388 29.937 1.00 69.81 162 VAL A C 1
ATOM 1354 O O . VAL A 1 162 ? -59.676 0.306 30.098 1.00 69.81 162 VAL A O 1
ATOM 1357 N N . CYS A 1 163 ? -57.902 1.421 29.300 1.00 58.88 163 CYS A N 1
ATOM 1358 C CA . CYS A 1 163 ? -58.673 2.583 28.840 1.00 58.88 163 CYS A CA 1
ATOM 1359 C C . CYS A 1 163 ? -59.673 2.277 27.713 1.00 58.88 163 CYS A C 1
ATOM 1361 O O . CYS A 1 163 ? -60.668 2.975 27.606 1.00 58.88 163 CYS A O 1
ATOM 1363 N N . ARG A 1 164 ? -59.453 1.250 26.878 1.00 58.81 164 ARG A N 1
ATOM 1364 C CA . ARG A 1 164 ? -60.427 0.842 25.838 1.00 58.81 164 ARG A CA 1
ATOM 1365 C C . ARG A 1 164 ? -61.603 0.003 26.353 1.00 58.81 164 ARG A C 1
ATOM 1367 O O . ARG A 1 164 ? -62.478 -0.336 25.562 1.00 58.81 164 ARG A O 1
ATOM 1374 N N . LYS A 1 165 ? -61.584 -0.416 27.621 1.00 57.25 165 LYS A N 1
ATOM 1375 C CA . LYS A 1 165 ? -62.643 -1.232 28.242 1.00 57.25 165 LYS A CA 1
ATOM 1376 C C . LYS A 1 165 ? -63.590 -0.429 29.144 1.00 57.25 165 LYS A C 1
ATOM 1378 O O . LYS A 1 165 ? -64.551 -1.018 29.632 1.00 57.25 165 LYS A O 1
ATOM 1383 N N . SER A 1 166 ? -63.309 0.856 29.350 1.00 47.16 166 SER A N 1
ATOM 1384 C CA . SER A 1 166 ? -64.176 1.827 30.027 1.00 47.16 166 SER A CA 1
ATOM 1385 C C . SER A 1 166 ? -64.911 2.671 28.996 1.00 47.16 166 SER A C 1
ATOM 1387 O O . SER A 1 166 ? -66.061 3.052 29.288 1.00 47.16 166 SER A O 1
#

Foldseek 3Di:
DLVVCCVVPPCVPDCCVVVDDVVVDPPLVVCCVSQVDPSNVVVNVVVVVVVVVVVVPVVVVVVVDPDVVCVVVVDDPVVVVVVVVVVVVCVVVVVDPVPDDDDPVNVVCVVCVVVVVVVVVVVVVVVVVVVVVVVVVVVVVVVVVVVVVVVVVVVVVVVVVVVVVD

pLDDT: mean 81.41, std 13.94, range [46.66, 94.75]